Protein AF-A5UP58-F1 (afdb_monomer_lite)

Secondary structure (DSSP, 8-state):
-EE-TTT--EE-S-SB-TTT--B---------EE-TTT--EE-TT-SB-TTT-PBP----S--TTS---HHHHHHHHHHHHHHHHHHHHHHHHHHHHHHHHHHHHHHTT-TTHHHHHHHHHHHHHHHHHHHHHHHHHHHHHHS--HHHHHHHHHHTT-

Radius of gyration: 34.17 Å; chains: 1; bounding box: 67×25×96 Å

Structure (mmCIF, N/CA/C/O backbone):
data_AF-A5UP58-F1
#
_entry.id   AF-A5UP58-F1
#
loop_
_atom_site.group_PDB
_atom_site.id
_atom_site.type_symbol
_atom_site.label_atom_id
_atom_site.label_alt_id
_atom_site.label_comp_id
_atom_site.label_asym_id
_atom_site.label_entity_id
_atom_site.label_seq_id
_atom_site.pdbx_PDB_ins_code
_atom_site.Cartn_x
_atom_site.Cartn_y
_atom_site.Cartn_z
_atom_site.occupancy
_atom_site.B_iso_or_equiv
_atom_site.auth_seq_id
_atom_site.auth_comp_id
_atom_site.auth_asym_id
_atom_site.auth_atom_id
_atom_site.pdbx_PDB_model_num
ATOM 1 N N . MET A 1 1 ? -9.755 16.595 50.584 1.00 61.62 1 MET A N 1
ATOM 2 C CA . MET A 1 1 ? -9.397 16.238 51.968 1.00 61.62 1 MET A CA 1
ATOM 3 C C . MET A 1 1 ? -10.206 15.027 52.404 1.00 61.62 1 MET A C 1
ATOM 5 O O . MET A 1 1 ? -11.430 15.075 52.386 1.00 61.62 1 MET A O 1
ATOM 9 N N . VAL A 1 2 ? -9.520 13.930 52.711 1.00 75.75 2 VAL A N 1
ATOM 10 C CA . VAL A 1 2 ? -10.062 12.657 53.206 1.00 75.75 2 VAL A CA 1
ATOM 11 C C . VAL A 1 2 ? -9.349 12.355 54.522 1.00 75.75 2 VAL A C 1
ATOM 13 O O . VAL A 1 2 ? -8.130 12.489 54.599 1.00 75.75 2 VAL A O 1
ATOM 16 N N . LYS A 1 3 ? -10.084 11.968 55.569 1.00 80.81 3 LYS A N 1
ATOM 17 C CA . LYS A 1 3 ? -9.474 11.557 56.842 1.00 80.81 3 LYS A CA 1
ATOM 18 C C . LYS A 1 3 ? -9.013 10.109 56.766 1.00 80.81 3 LYS A C 1
ATOM 20 O O . LYS A 1 3 ? -9.763 9.237 56.335 1.00 80.81 3 LYS A O 1
ATOM 25 N N . CYS A 1 4 ? -7.787 9.849 57.206 1.00 82.88 4 CYS A N 1
ATOM 26 C CA . CYS A 1 4 ? -7.250 8.501 57.268 1.00 82.88 4 CYS A CA 1
ATOM 27 C C . CYS A 1 4 ? -8.015 7.674 58.320 1.00 82.88 4 CYS A C 1
ATOM 29 O O . CYS A 1 4 ? -8.044 8.072 59.486 1.00 82.88 4 CYS A O 1
ATOM 31 N N . PRO A 1 5 ? -8.568 6.496 57.975 1.00 79.56 5 PRO A N 1
ATOM 32 C CA . PRO A 1 5 ? -9.315 5.670 58.926 1.00 79.56 5 PRO A CA 1
ATOM 33 C C . PRO A 1 5 ? -8.431 5.018 60.001 1.00 79.56 5 PRO A C 1
ATOM 35 O O . PRO A 1 5 ? -8.948 4.565 61.016 1.00 79.56 5 PRO A O 1
ATOM 38 N N . LYS A 1 6 ? -7.107 4.954 59.794 1.00 81.38 6 LYS A N 1
ATOM 39 C CA . LYS A 1 6 ? -6.169 4.305 60.725 1.00 81.38 6 LYS A CA 1
ATOM 40 C C . LYS A 1 6 ? -5.572 5.266 61.752 1.00 81.38 6 LYS A C 1
ATOM 42 O O . LYS A 1 6 ? -5.429 4.884 62.906 1.00 81.38 6 LYS A O 1
ATOM 47 N N . CYS A 1 7 ? -5.200 6.481 61.347 1.00 85.62 7 CYS A N 1
ATOM 48 C CA . CYS A 1 7 ? -4.552 7.454 62.239 1.00 85.62 7 CYS A CA 1
ATOM 49 C C . CYS A 1 7 ? -5.332 8.763 62.420 1.00 85.62 7 CYS A C 1
ATOM 51 O O . CYS A 1 7 ? -4.921 9.603 63.211 1.00 85.62 7 CYS A O 1
ATOM 53 N N . GLY A 1 8 ? -6.434 8.965 61.692 1.00 82.00 8 GLY A N 1
ATOM 54 C CA . GLY A 1 8 ? -7.262 10.168 61.788 1.00 82.00 8 GLY A CA 1
ATOM 55 C C . GLY A 1 8 ? -6.704 11.409 61.084 1.00 82.00 8 GLY A C 1
ATOM 56 O O . GLY A 1 8 ? -7.396 12.425 61.058 1.00 82.00 8 GLY A O 1
ATOM 57 N N . ASN A 1 9 ? -5.504 11.340 60.492 1.00 86.00 9 ASN A N 1
ATOM 58 C CA . ASN A 1 9 ? -4.880 12.497 59.847 1.00 86.00 9 ASN A CA 1
ATOM 59 C C . ASN A 1 9 ? -5.596 12.905 58.547 1.00 86.00 9 ASN A C 1
ATOM 61 O O . ASN A 1 9 ? -6.147 12.059 57.836 1.00 86.00 9 ASN A O 1
ATOM 65 N N . GLU A 1 10 ? -5.573 14.194 58.221 1.00 84.12 10 GLU A N 1
ATOM 66 C CA . GLU A 1 10 ? -6.193 14.739 57.011 1.00 84.12 10 GLU A CA 1
ATOM 67 C C . GLU A 1 10 ? -5.244 14.616 55.814 1.00 84.12 10 GLU A C 1
ATOM 69 O O . GLU A 1 10 ? -4.121 15.107 55.844 1.00 84.12 10 GLU A O 1
ATOM 74 N N . VAL A 1 11 ? -5.698 13.952 54.747 1.00 83.12 11 VAL A N 1
ATOM 75 C CA . VAL A 1 11 ? -4.910 13.714 53.530 1.00 83.12 11 VAL A CA 1
ATOM 76 C C . VAL A 1 11 ? -5.595 14.363 52.328 1.00 83.12 11 VAL A C 1
ATOM 78 O O . VAL A 1 11 ? -6.810 14.240 52.139 1.00 83.12 11 VAL A O 1
ATOM 81 N N . SER A 1 12 ? -4.832 15.068 51.494 1.00 72.81 12 SER A N 1
ATOM 82 C CA . SER A 1 12 ? -5.343 15.752 50.301 1.00 72.81 12 SER A CA 1
ATOM 83 C C . SER A 1 12 ? -4.618 15.273 49.052 1.00 72.81 12 SER A C 1
ATOM 85 O O . SER A 1 12 ? -3.505 15.694 48.791 1.00 72.81 12 SER A O 1
ATOM 87 N N . GLY A 1 13 ? -5.287 14.435 48.257 1.00 66.25 13 GLY A N 1
ATOM 88 C CA . GLY A 1 13 ? -4.835 14.069 46.910 1.00 66.25 13 GLY A CA 1
ATOM 89 C C . GLY A 1 13 ? -3.809 12.935 46.823 1.00 66.25 13 GLY A C 1
ATOM 90 O O . GLY A 1 13 ? -3.563 12.474 45.716 1.00 66.25 13 GLY A O 1
ATOM 91 N N . ASP A 1 14 ? -3.271 12.453 47.948 1.00 70.94 14 ASP A N 1
ATOM 92 C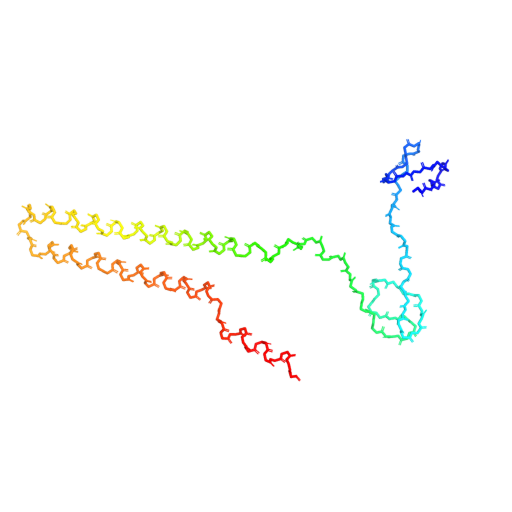 CA . ASP A 1 14 ? -2.242 11.403 47.964 1.00 70.94 14 ASP A CA 1
ATOM 93 C C . ASP A 1 14 ? -2.814 10.003 48.214 1.00 70.94 14 ASP A C 1
ATOM 95 O O . ASP A 1 14 ? -3.544 9.789 49.185 1.00 70.94 14 ASP A O 1
ATOM 99 N N . ASP A 1 15 ? -2.417 9.021 47.399 1.00 77.81 15 ASP A N 1
ATOM 100 C CA . ASP A 1 15 ? -2.824 7.605 47.501 1.00 77.81 15 ASP A CA 1
ATOM 101 C C . ASP A 1 15 ? -2.367 6.906 48.792 1.00 77.81 15 ASP A C 1
ATOM 103 O O . ASP A 1 15 ? -2.743 5.765 49.055 1.00 77.81 15 ASP A O 1
ATOM 107 N N . PHE A 1 16 ? -1.541 7.555 49.611 1.00 82.31 16 PHE A N 1
ATOM 108 C CA . PHE A 1 16 ? -1.027 7.013 50.863 1.00 82.31 16 PHE A CA 1
ATOM 109 C C . PHE A 1 16 ? -1.076 8.071 51.959 1.00 82.31 16 PHE A C 1
ATOM 111 O O . PHE A 1 16 ? -0.856 9.255 51.724 1.00 82.31 16 PHE A O 1
ATOM 118 N N . CYS A 1 17 ? -1.342 7.639 53.188 1.00 85.25 17 CYS A N 1
ATOM 119 C CA . CYS A 1 17 ? -1.255 8.514 54.345 1.00 85.25 17 CYS A CA 1
ATOM 120 C C . CYS A 1 17 ? 0.208 8.711 54.758 1.00 85.25 17 CYS A C 1
ATOM 122 O O . CYS A 1 17 ? 0.865 7.749 55.161 1.00 85.25 17 CYS A O 1
ATOM 124 N N . SER A 1 18 ? 0.673 9.960 54.744 1.00 83.94 18 SER A N 1
ATOM 125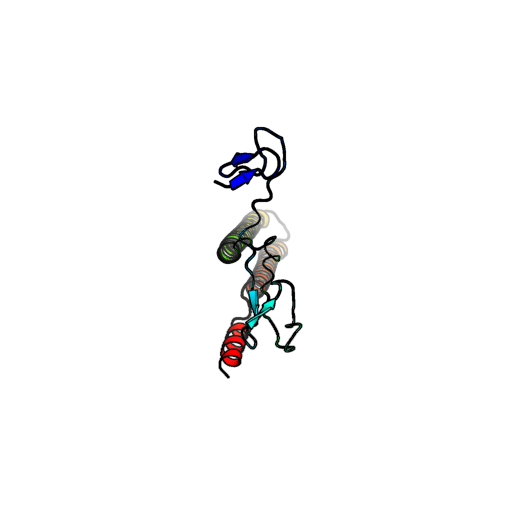 C CA . SER A 1 18 ? 2.047 10.353 55.089 1.00 83.94 18 SER A CA 1
ATOM 126 C C . SER A 1 18 ? 2.467 9.983 56.516 1.00 83.94 18 SER A C 1
ATOM 128 O O . SER A 1 18 ? 3.649 9.804 56.774 1.00 83.94 18 SER A O 1
ATOM 130 N N . GLU A 1 19 ? 1.506 9.817 57.430 1.00 85.69 19 GLU A N 1
ATOM 131 C CA . GLU A 1 19 ? 1.777 9.528 58.847 1.00 85.69 19 GLU A CA 1
ATOM 132 C C . GLU A 1 19 ? 1.831 8.032 59.174 1.00 85.69 19 GLU A C 1
ATOM 134 O O . GLU A 1 19 ? 2.619 7.595 60.004 1.00 85.69 19 GLU A O 1
ATOM 139 N N . CYS A 1 20 ? 0.969 7.215 58.559 1.00 85.25 20 CYS A N 1
ATOM 140 C CA . CYS A 1 20 ? 0.830 5.801 58.935 1.00 85.25 20 CYS A CA 1
ATOM 141 C C . CYS A 1 20 ? 1.135 4.810 57.806 1.00 85.25 20 CYS A C 1
ATOM 143 O O . CYS A 1 20 ? 1.021 3.597 58.017 1.00 85.25 20 CYS A O 1
ATOM 145 N N . GLY A 1 21 ? 1.460 5.312 56.609 1.00 79.38 21 GLY A N 1
ATOM 146 C CA . GLY A 1 21 ? 1.779 4.522 55.418 1.00 79.38 21 GLY A CA 1
ATOM 147 C C . GLY A 1 21 ? 0.600 3.736 54.838 1.00 79.38 21 GLY A C 1
ATOM 148 O O . GLY A 1 21 ? 0.788 2.926 53.933 1.00 79.38 21 GLY A O 1
ATOM 149 N N . LEU A 1 22 ? -0.621 3.932 55.355 1.00 81.25 22 LEU A N 1
ATOM 150 C CA . LEU A 1 22 ? -1.809 3.253 54.843 1.00 81.25 22 LEU A CA 1
ATOM 151 C C . LEU A 1 22 ? -2.112 3.752 53.429 1.00 81.25 22 LEU A C 1
ATOM 153 O O . LEU A 1 22 ? -2.312 4.951 53.235 1.00 81.25 22 LEU A O 1
ATOM 157 N N . LYS A 1 23 ? -2.220 2.828 52.472 1.00 81.94 23 LYS A N 1
ATOM 158 C CA . LYS A 1 23 ? -2.737 3.129 51.137 1.00 81.94 23 LYS A CA 1
ATOM 159 C C . LYS A 1 23 ? -4.206 3.544 51.236 1.00 81.94 23 LYS A C 1
ATOM 161 O O . LYS A 1 23 ? -5.057 2.747 51.630 1.00 81.94 23 LYS A O 1
ATOM 166 N N . LEU A 1 24 ? -4.487 4.796 50.909 1.00 75.81 24 LEU A N 1
ATOM 167 C CA . LEU A 1 24 ? -5.823 5.343 50.782 1.00 75.81 24 LEU A CA 1
ATOM 168 C C . LEU A 1 24 ? -6.290 5.076 49.356 1.00 75.81 24 LEU A C 1
ATOM 170 O O . LEU A 1 24 ? -5.832 5.700 48.406 1.00 75.81 24 LEU A O 1
ATOM 174 N N . ASN A 1 25 ? -7.216 4.134 49.200 1.00 63.75 25 ASN A N 1
ATOM 175 C CA . ASN A 1 25 ? -7.909 3.998 47.931 1.00 63.75 25 ASN A CA 1
ATOM 176 C C . ASN A 1 25 ? -8.839 5.209 47.793 1.00 63.75 25 ASN A C 1
ATOM 178 O O . ASN A 1 25 ? -9.951 5.198 48.321 1.00 63.75 25 ASN A O 1
ATOM 182 N N . HIS A 1 26 ? -8.409 6.240 47.059 1.00 55.91 26 HIS A N 1
ATOM 183 C CA . HIS A 1 26 ? -9.298 7.273 46.509 1.00 55.91 26 HIS A CA 1
ATOM 184 C C . HIS A 1 26 ? -10.165 6.681 45.394 1.00 55.91 26 HIS A C 1
ATOM 186 O O . HIS A 1 26 ? -10.320 7.245 44.315 1.00 55.91 26 HIS A O 1
ATOM 192 N N . THR A 1 27 ? -10.750 5.511 45.632 1.00 48.06 27 THR A N 1
ATOM 193 C CA . THR A 1 27 ? -11.912 5.063 44.887 1.00 48.06 27 THR A CA 1
ATOM 194 C C . THR A 1 27 ? -13.026 6.017 45.265 1.00 48.06 27 THR A C 1
ATOM 196 O O . THR A 1 27 ? -13.618 5.911 46.337 1.00 48.06 27 THR A O 1
ATOM 199 N N . SER A 1 28 ? -13.182 7.032 44.412 1.00 46.22 28 SER A N 1
ATOM 200 C CA . SER A 1 28 ? -14.452 7.481 43.853 1.00 46.22 28 SER A CA 1
ATOM 201 C C . SER A 1 28 ? -15.650 7.103 44.711 1.00 46.22 28 SER A C 1
ATOM 203 O O . SER A 1 28 ? -15.894 5.908 44.882 1.00 46.22 28 SER A O 1
ATOM 205 N N . LYS A 1 29 ? -16.416 8.114 45.159 1.00 42.78 29 LYS A N 1
ATOM 206 C CA . LYS A 1 29 ? -17.847 7.999 45.493 1.00 42.78 29 LYS A CA 1
ATOM 207 C C . LYS A 1 29 ? -18.378 6.667 44.984 1.00 42.78 29 LYS A C 1
ATOM 209 O O . LYS A 1 29 ? -18.390 6.481 43.766 1.00 42.78 29 LYS A O 1
ATOM 214 N N . GLU A 1 30 ? -18.749 5.757 45.882 1.00 47.06 30 GLU A N 1
ATOM 215 C CA . GLU A 1 30 ? -19.576 4.624 45.494 1.00 47.06 30 GLU A CA 1
ATOM 216 C C . GLU A 1 30 ? -20.756 5.225 44.732 1.00 47.06 30 GLU A C 1
ATOM 218 O O . GLU A 1 30 ? -21.661 5.820 45.320 1.00 47.06 30 GLU A O 1
ATOM 223 N N . ASN A 1 31 ? -20.687 5.184 43.402 1.00 50.91 31 ASN A N 1
ATOM 224 C CA . ASN A 1 31 ? -21.802 5.525 42.553 1.00 50.91 31 ASN A CA 1
ATOM 225 C C . ASN A 1 31 ? -22.750 4.360 42.778 1.00 50.91 31 ASN A C 1
ATOM 227 O O . ASN A 1 31 ? -22.669 3.328 42.119 1.00 50.91 31 ASN A O 1
ATOM 231 N N . LYS A 1 32 ? -23.567 4.479 43.820 1.00 60.59 32 LYS A N 1
ATOM 232 C CA . LYS A 1 32 ? -24.702 3.605 44.052 1.00 60.59 32 LYS A CA 1
ATOM 233 C C . LYS A 1 32 ? -25.587 3.792 42.832 1.00 60.59 32 LYS A C 1
ATOM 235 O O . LYS A 1 32 ? -26.194 4.848 42.659 1.00 60.59 32 LYS A O 1
ATOM 240 N N . HIS A 1 33 ? -25.546 2.829 41.919 1.00 70.38 33 HIS A N 1
ATOM 241 C CA . HIS A 1 33 ? -26.375 2.863 40.729 1.00 70.38 33 HIS A CA 1
ATOM 242 C C . HIS A 1 33 ? -27.736 2.310 41.097 1.00 70.38 33 HIS A C 1
ATOM 244 O O . HIS A 1 33 ? -27.844 1.268 41.731 1.00 70.38 33 HIS A O 1
ATOM 250 N N . TYR A 1 34 ? -28.788 2.998 40.690 1.00 81.12 34 TYR A N 1
ATOM 251 C CA . TYR A 1 34 ? -30.144 2.527 40.909 1.00 81.12 34 TYR A CA 1
ATOM 252 C C . TYR A 1 34 ? -30.708 2.026 39.589 1.00 81.12 34 TYR A C 1
ATOM 254 O O . TYR A 1 34 ? -30.480 2.619 38.533 1.00 81.12 34 TYR A O 1
ATOM 262 N N . CYS A 1 35 ? -31.444 0.922 39.645 1.00 83.06 35 CYS A N 1
ATOM 263 C CA . CYS A 1 35 ? -32.161 0.418 38.489 1.00 83.06 35 CYS A CA 1
ATOM 264 C C . CYS A 1 35 ? -33.173 1.480 38.016 1.00 83.06 35 CYS A C 1
ATOM 266 O O . CYS A 1 35 ? -34.000 1.902 38.826 1.00 83.06 35 CYS A O 1
ATOM 268 N N . PRO A 1 36 ? -33.170 1.883 36.731 1.00 78.12 36 PRO A N 1
ATOM 269 C CA . PRO A 1 36 ? -34.098 2.900 36.229 1.00 78.12 36 PRO A CA 1
ATOM 270 C C . PRO A 1 36 ? -35.563 2.440 36.259 1.00 78.12 36 PRO A C 1
ATOM 272 O O . PRO A 1 36 ? -36.457 3.273 36.329 1.00 78.12 36 PRO A O 1
ATOM 275 N N . GLU A 1 37 ? -35.804 1.126 36.249 1.00 81.50 37 GLU A N 1
ATOM 276 C CA . GLU A 1 37 ? -37.153 0.545 36.230 1.00 81.50 37 GLU A CA 1
ATOM 277 C C . GLU A 1 37 ? -37.753 0.363 37.630 1.00 81.50 37 GLU A C 1
ATOM 279 O O . GLU A 1 37 ? -38.957 0.503 37.814 1.00 81.50 37 GLU A O 1
ATOM 284 N N . CYS A 1 38 ? -36.939 0.018 38.635 1.00 85.31 38 CYS A N 1
ATOM 285 C CA . CYS A 1 38 ? -37.457 -0.339 39.965 1.00 85.31 38 CYS A CA 1
ATOM 286 C C . CYS A 1 38 ? -36.795 0.385 41.144 1.00 85.31 38 CYS A C 1
ATOM 288 O O . CYS A 1 38 ? -37.166 0.135 42.292 1.00 85.31 38 CYS A O 1
ATOM 290 N N . GLY A 1 39 ? -35.797 1.236 40.892 1.00 79.19 39 GLY A N 1
ATOM 291 C CA . GLY A 1 39 ? -35.090 2.003 41.920 1.00 79.19 39 GLY A CA 1
ATOM 292 C C . GLY A 1 39 ? -34.230 1.170 42.874 1.00 79.19 39 GLY A C 1
ATOM 293 O O . GLY A 1 39 ? -33.767 1.693 43.881 1.00 79.19 39 GLY A O 1
ATOM 294 N N . PHE A 1 40 ? -34.022 -0.123 42.602 1.00 83.94 40 PHE A N 1
ATOM 295 C CA . PHE A 1 40 ? -33.188 -0.986 43.441 1.00 83.94 40 PHE A CA 1
ATOM 296 C C . PHE A 1 40 ? -31.702 -0.652 43.276 1.00 83.94 40 PHE A C 1
ATOM 298 O O . PHE A 1 40 ? -31.261 -0.386 42.159 1.00 83.94 40 PHE A O 1
ATOM 305 N N . GLU A 1 41 ? -30.941 -0.683 44.370 1.00 82.62 41 GLU A N 1
ATOM 306 C CA . GLU A 1 41 ? -29.489 -0.483 44.356 1.00 82.62 41 GLU A CA 1
ATOM 307 C C . GLU A 1 41 ? -28.816 -1.639 43.594 1.00 82.62 41 GLU A C 1
ATOM 309 O O . GLU A 1 41 ? -29.030 -2.815 43.878 1.00 82.62 41 GLU A O 1
ATOM 314 N N . THR A 1 42 ? -28.047 -1.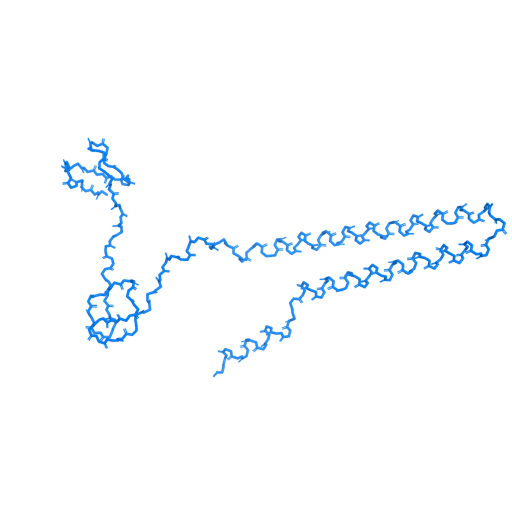301 42.568 1.00 73.88 42 THR A N 1
ATOM 315 C CA . THR A 1 42 ? -27.416 -2.2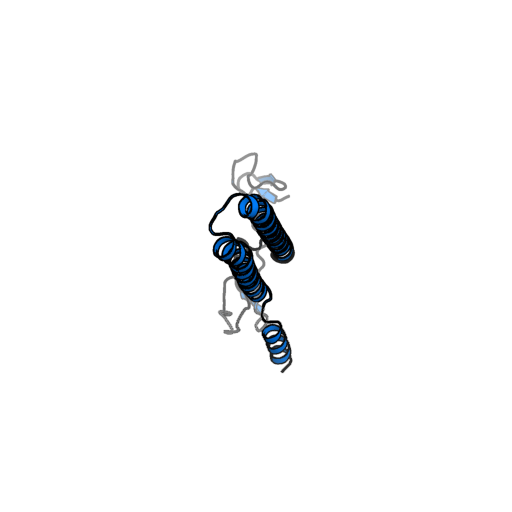14 41.608 1.00 73.88 42 THR A CA 1
ATOM 316 C C . THR A 1 42 ? -25.963 -1.810 41.397 1.00 73.88 42 THR A C 1
ATOM 318 O O . THR A 1 42 ? -25.619 -0.629 41.467 1.00 73.88 42 THR A O 1
ATOM 321 N N . SER A 1 43 ? -25.090 -2.779 41.127 1.00 73.31 43 SER A N 1
ATOM 322 C CA .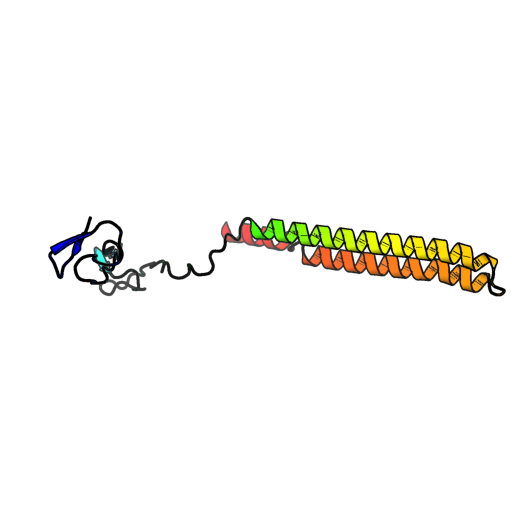 SER A 1 43 ? -23.701 -2.483 40.784 1.00 73.31 43 SER A CA 1
ATOM 323 C C . SER A 1 43 ? -23.572 -2.131 39.300 1.00 73.31 43 SER A C 1
ATOM 325 O O . SER A 1 43 ? -24.259 -2.704 38.459 1.00 73.31 43 SER A O 1
ATOM 327 N N . ILE A 1 44 ? -22.616 -1.266 38.946 1.00 66.12 44 ILE A N 1
ATOM 328 C CA . ILE A 1 44 ? -22.245 -0.958 37.544 1.00 66.12 44 ILE A CA 1
ATOM 329 C C . ILE A 1 44 ? -21.832 -2.224 36.774 1.00 66.12 44 ILE A C 1
ATOM 331 O O . ILE A 1 44 ? -21.914 -2.273 35.549 1.00 66.12 44 ILE A O 1
ATOM 335 N N . LYS A 1 45 ? -21.377 -3.254 37.498 1.00 66.81 45 LYS A N 1
ATOM 336 C CA . LYS A 1 45 ? -20.933 -4.533 36.933 1.00 66.81 45 LYS A CA 1
ATOM 337 C C . LYS A 1 45 ? -22.075 -5.500 36.629 1.00 66.81 45 LYS A C 1
ATOM 339 O O . LYS A 1 45 ? -21.864 -6.463 35.890 1.00 66.81 45 LYS A O 1
ATOM 344 N N . ASP A 1 46 ? -23.255 -5.279 37.198 1.00 69.88 46 ASP A N 1
ATOM 345 C CA . ASP A 1 46 ? -24.385 -6.168 36.979 1.00 69.88 46 ASP A CA 1
ATOM 346 C C . ASP A 1 46 ? -24.947 -5.927 35.566 1.00 69.88 46 ASP A C 1
ATOM 348 O O . ASP A 1 46 ? -25.054 -4.793 35.106 1.00 69.88 46 ASP A O 1
ATOM 352 N N . LYS A 1 47 ? -25.284 -7.001 34.840 1.00 78.06 47 LYS A N 1
ATOM 353 C CA . LYS A 1 47 ? -25.900 -6.920 33.493 1.00 78.06 47 LYS A CA 1
ATOM 354 C C . LYS A 1 47 ? -27.425 -6.824 33.552 1.00 78.06 47 LYS A C 1
ATOM 356 O O . LYS A 1 47 ? -28.065 -6.324 32.626 1.00 78.06 47 LYS A O 1
ATOM 361 N N . PHE A 1 48 ? -28.002 -7.312 34.646 1.00 83.81 48 PHE A N 1
ATOM 362 C CA . PHE A 1 48 ? -29.437 -7.355 34.893 1.00 83.81 48 PHE A CA 1
ATOM 363 C C . PHE A 1 48 ? -29.711 -6.999 36.351 1.00 83.81 48 PHE A C 1
ATOM 365 O O . PHE A 1 48 ? -28.947 -7.369 37.241 1.00 83.81 48 PHE A O 1
ATOM 372 N N . CYS A 1 49 ? -30.806 -6.288 36.601 1.00 85.62 49 CYS A N 1
ATOM 373 C CA . CYS A 1 49 ? -31.242 -5.979 37.952 1.00 85.62 49 CYS A CA 1
ATOM 374 C C . CYS A 1 49 ? -31.685 -7.261 38.668 1.00 85.62 49 CYS A C 1
ATOM 376 O O . CYS A 1 49 ? -32.571 -7.967 38.188 1.00 85.62 49 CYS A O 1
ATOM 378 N N . GLN A 1 50 ? -31.131 -7.520 39.852 1.00 84.12 50 GLN A N 1
ATOM 379 C CA . GLN A 1 50 ? -31.440 -8.714 40.650 1.00 84.12 50 GLN A CA 1
ATOM 380 C C . GLN A 1 50 ? -32.883 -8.746 41.180 1.00 84.12 50 GLN A C 1
ATOM 382 O O . GLN A 1 50 ? -33.376 -9.806 41.549 1.00 84.12 50 GLN A O 1
ATOM 387 N N . LYS A 1 51 ? -33.566 -7.593 41.215 1.00 86.62 51 LYS A N 1
ATOM 388 C CA . LYS A 1 51 ? -34.930 -7.477 41.742 1.00 86.62 51 LYS A CA 1
ATOM 389 C C . LYS A 1 51 ? -36.010 -7.560 40.663 1.00 86.62 51 LYS A C 1
ATOM 391 O O . LYS A 1 51 ? -37.013 -8.230 40.873 1.00 86.62 51 LYS A O 1
ATOM 396 N N . CYS A 1 52 ? -35.836 -6.866 39.536 1.00 86.12 52 CYS A N 1
ATOM 397 C CA . CYS A 1 52 ? -36.858 -6.797 38.481 1.00 86.12 52 CYS A CA 1
ATOM 398 C C . CYS A 1 52 ? -36.457 -7.475 37.162 1.00 86.12 52 CYS A C 1
ATOM 400 O O . CYS A 1 52 ? -37.272 -7.540 36.249 1.00 86.12 52 CYS A O 1
ATOM 402 N N . GLY A 1 53 ? -35.213 -7.943 37.024 1.00 81.38 53 GLY A N 1
ATOM 403 C CA . GLY A 1 53 ? -34.713 -8.575 35.797 1.00 81.38 53 GLY A CA 1
ATOM 404 C C . GLY A 1 53 ? -34.447 -7.612 34.633 1.00 81.38 53 GLY A C 1
ATOM 405 O O . GLY A 1 53 ? -33.984 -8.048 33.580 1.00 81.38 53 GLY A O 1
ATOM 406 N N . ALA A 1 54 ? -34.693 -6.308 34.802 1.00 82.38 54 ALA A N 1
ATOM 407 C CA . ALA A 1 54 ? -34.431 -5.314 33.765 1.00 82.38 54 ALA A CA 1
ATOM 408 C C . ALA A 1 54 ? -32.939 -5.248 33.410 1.00 82.38 54 ALA A C 1
ATOM 410 O O . ALA A 1 54 ? -32.070 -5.298 34.285 1.00 82.38 54 ALA A O 1
ATOM 411 N N . LYS A 1 55 ? -32.640 -5.110 32.115 1.00 81.75 55 LYS A N 1
ATOM 412 C CA . LYS A 1 55 ? -31.269 -4.986 31.615 1.00 81.75 55 LYS A CA 1
ATOM 413 C C . LYS A 1 55 ? -30.694 -3.632 32.022 1.00 81.75 55 LYS A C 1
ATOM 415 O O . LYS A 1 55 ? -31.238 -2.587 31.676 1.00 81.75 55 LYS A O 1
ATOM 420 N N . ILE A 1 56 ? -29.577 -3.663 32.731 1.00 80.31 56 ILE A N 1
ATOM 421 C CA . ILE A 1 56 ? -28.841 -2.473 33.146 1.00 80.31 56 ILE A CA 1
ATOM 422 C C . ILE A 1 56 ? -27.651 -2.328 32.207 1.00 80.31 56 ILE A C 1
ATOM 424 O O . ILE A 1 56 ? -26.809 -3.214 32.078 1.00 80.31 56 ILE A O 1
ATOM 428 N N . ASN A 1 57 ? -27.627 -1.218 31.474 1.00 65.25 57 ASN A N 1
ATOM 429 C CA . ASN A 1 57 ? -26.556 -0.914 30.536 1.00 65.25 57 ASN A CA 1
ATOM 430 C C . ASN A 1 57 ? -25.350 -0.394 31.326 1.00 65.25 57 ASN A C 1
ATOM 432 O O . ASN A 1 57 ? -25.055 0.800 31.313 1.00 65.25 57 ASN A O 1
ATOM 436 N N . GLY A 1 58 ? -24.682 -1.294 32.049 1.00 58.97 58 GLY A N 1
ATOM 437 C CA . GLY A 1 58 ? -23.375 -1.040 32.630 1.00 58.97 58 GLY A CA 1
ATOM 438 C C . GLY A 1 58 ? -22.386 -0.817 31.496 1.00 58.97 58 GLY A C 1
ATOM 439 O O . GLY A 1 58 ? -21.910 -1.770 30.881 1.00 58.97 58 GLY A O 1
ATOM 440 N N . LYS A 1 59 ? -22.107 0.446 31.173 1.00 51.00 59 LYS A N 1
ATOM 441 C CA . LYS A 1 59 ? -20.898 0.792 30.432 1.00 51.00 59 LYS A CA 1
ATOM 442 C C . LYS A 1 59 ? -19.759 0.507 31.404 1.00 51.00 59 LYS A C 1
ATOM 444 O O . LYS A 1 59 ? -19.517 1.270 32.329 1.00 51.00 59 LYS A O 1
ATOM 449 N N . SER A 1 60 ? -19.171 -0.680 31.303 1.00 47.84 60 SER A N 1
ATOM 450 C CA . SER A 1 60 ? -17.937 -0.967 32.011 1.00 47.84 60 SER A CA 1
ATOM 451 C C . SER A 1 60 ? -16.865 -0.107 31.365 1.00 47.84 60 SER A C 1
ATOM 453 O O . SER A 1 60 ? -16.399 -0.429 30.275 1.00 47.84 60 SER A O 1
ATOM 455 N N . ASP A 1 61 ? -16.493 0.976 32.034 1.00 54.62 61 ASP A N 1
ATOM 456 C CA . ASP A 1 61 ? -15.354 1.831 31.695 1.00 54.62 61 ASP A CA 1
ATOM 457 C C . ASP A 1 61 ? -14.030 1.078 31.965 1.00 54.62 61 ASP A C 1
ATOM 459 O O . ASP A 1 61 ? -13.186 1.501 32.743 1.00 54.62 61 ASP A O 1
ATOM 463 N N . ASN A 1 62 ? -13.886 -0.119 31.386 1.00 53.78 62 ASN A N 1
ATOM 464 C CA . ASN A 1 62 ? -12.691 -0.962 31.439 1.00 53.78 62 ASN A CA 1
ATOM 465 C C . ASN A 1 62 ? -12.276 -1.432 30.035 1.00 53.78 62 ASN A C 1
ATOM 467 O O . ASN A 1 62 ? -11.636 -2.470 29.898 1.00 53.78 62 ASN A O 1
ATOM 471 N N . ASP A 1 63 ? -12.603 -0.640 29.012 1.00 53.09 63 ASP A N 1
ATOM 472 C CA . ASP A 1 63 ? -11.991 -0.736 27.681 1.00 53.09 63 ASP A CA 1
ATOM 473 C C . ASP A 1 63 ? -10.979 0.415 27.451 1.00 53.09 63 ASP A C 1
ATOM 475 O O . ASP A 1 63 ? -10.501 0.633 26.337 1.00 53.09 63 ASP A O 1
ATOM 479 N N . ASP A 1 64 ? -10.601 1.146 28.509 1.00 54.78 64 ASP A N 1
ATOM 480 C CA . ASP A 1 64 ? -9.591 2.216 28.485 1.00 54.78 64 ASP A CA 1
ATOM 481 C C . ASP A 1 64 ? -8.158 1.682 28.639 1.00 54.78 64 ASP A C 1
ATOM 483 O O . ASP A 1 64 ? -7.345 2.176 29.418 1.00 54.78 64 ASP A O 1
ATOM 487 N N . LEU A 1 65 ? -7.813 0.675 27.837 1.00 53.88 65 LEU A N 1
ATOM 488 C CA . LEU A 1 65 ? -6.411 0.418 27.503 1.00 53.88 65 LEU A CA 1
ATOM 489 C C . LEU A 1 65 ? -6.184 0.215 26.002 1.00 53.88 65 LEU A C 1
ATOM 491 O O . LEU A 1 65 ? -5.267 -0.499 25.612 1.00 53.88 65 LEU A O 1
ATOM 495 N N . LEU A 1 66 ? -6.994 0.852 25.146 1.00 55.38 66 LEU A N 1
ATOM 496 C CA . LEU A 1 66 ? -6.566 1.188 23.781 1.00 55.38 66 LEU A CA 1
ATOM 497 C C . LEU A 1 66 ? -7.404 2.294 23.110 1.00 55.38 66 LEU A C 1
ATOM 499 O O . LEU A 1 66 ? -7.584 2.290 21.892 1.00 55.38 66 LEU A O 1
ATOM 503 N N . SER A 1 67 ? -7.896 3.284 23.855 1.00 45.81 67 SER A N 1
ATOM 504 C CA . SER A 1 67 ? -8.474 4.505 23.274 1.00 45.81 67 SER A CA 1
ATOM 505 C C . SER A 1 67 ? -7.370 5.498 22.867 1.00 45.81 67 SER A C 1
ATOM 507 O O . SER A 1 67 ? -7.411 6.688 23.167 1.00 45.81 67 SER A O 1
ATOM 509 N N . PHE A 1 68 ? -6.362 5.024 22.122 1.00 51.09 68 PHE A N 1
ATOM 510 C CA . PHE A 1 68 ? -5.472 5.924 21.389 1.00 51.09 68 PHE A CA 1
ATOM 511 C C . PHE A 1 68 ? -6.310 6.610 20.313 1.00 51.09 68 PHE A C 1
ATOM 513 O O . PHE A 1 68 ? -6.710 5.975 19.341 1.00 51.09 68 PHE A O 1
ATOM 520 N N . ASN A 1 69 ? -6.606 7.888 20.546 1.00 55.53 69 ASN A N 1
ATOM 521 C CA . ASN A 1 69 ? -7.091 8.919 19.630 1.00 55.53 69 ASN A CA 1
ATOM 522 C C . ASN A 1 69 ? -7.020 8.542 18.126 1.00 55.53 69 ASN A C 1
ATOM 524 O O . ASN A 1 69 ? -6.134 8.971 17.384 1.00 55.53 69 ASN A O 1
ATOM 528 N N . LYS A 1 70 ? -7.952 7.697 17.668 1.00 52.81 70 LYS A N 1
ATOM 529 C CA . LYS A 1 70 ? -7.920 7.070 16.334 1.00 52.81 70 LYS A CA 1
ATOM 530 C C . LYS A 1 70 ? -8.381 8.030 15.233 1.00 52.81 70 LYS A C 1
ATOM 532 O O . LYS A 1 70 ? -8.213 7.732 14.054 1.00 52.81 70 LYS A O 1
ATOM 537 N N . THR A 1 71 ? -8.938 9.185 15.604 1.00 57.91 71 THR A N 1
ATOM 538 C CA . THR A 1 71 ? -9.502 10.173 14.674 1.00 57.91 71 THR A CA 1
ATOM 539 C C . THR A 1 71 ? -8.431 10.985 13.942 1.00 57.91 71 THR A C 1
ATOM 541 O O . THR A 1 71 ? -8.649 11.333 12.787 1.00 57.91 71 THR A O 1
ATOM 544 N N . ASN A 1 72 ? -7.252 11.199 14.541 1.00 60.62 72 ASN A N 1
ATOM 545 C CA . ASN A 1 72 ? -6.178 11.998 13.928 1.00 60.62 72 ASN A CA 1
ATOM 546 C C . ASN A 1 72 ? -4.963 11.180 13.465 1.00 60.62 72 ASN A C 1
ATOM 548 O O . ASN A 1 72 ? -4.144 11.685 12.704 1.00 60.62 72 ASN A O 1
ATOM 552 N N . LEU A 1 73 ? -4.842 9.914 13.874 1.00 78.00 73 LEU A N 1
ATOM 553 C CA . LEU A 1 73 ? -3.685 9.089 13.518 1.00 78.00 73 LEU A CA 1
ATOM 554 C C . LEU A 1 73 ? -3.788 8.498 12.101 1.00 78.00 73 LEU A C 1
ATOM 556 O O . LEU A 1 73 ? -2.798 8.451 11.374 1.00 78.00 73 LEU A O 1
ATOM 560 N N . TYR A 1 74 ? -4.992 8.101 11.680 1.00 77.69 74 TYR A N 1
ATOM 561 C CA . TYR A 1 74 ? -5.239 7.566 10.338 1.00 77.69 74 TYR A CA 1
ATOM 562 C C . TYR A 1 74 ? -4.856 8.530 9.195 1.00 77.69 74 TYR A C 1
ATOM 564 O O . TYR A 1 74 ? -4.132 8.094 8.300 1.00 77.69 74 TYR A O 1
ATOM 572 N N . PRO A 1 75 ? -5.251 9.824 9.198 1.00 79.69 75 PRO A N 1
ATOM 573 C CA . PRO A 1 75 ? -4.873 10.739 8.118 1.00 79.69 75 PRO A CA 1
ATOM 574 C C . PRO A 1 75 ? -3.365 11.020 8.071 1.00 79.69 75 PRO A C 1
ATOM 576 O O . PRO A 1 75 ? -2.814 11.178 6.985 1.00 79.69 75 PRO A O 1
ATOM 579 N N . ILE A 1 76 ? -2.680 11.026 9.221 1.00 82.31 76 ILE A N 1
ATOM 580 C CA . ILE A 1 76 ? -1.221 11.196 9.287 1.00 82.31 76 ILE A CA 1
ATOM 581 C C . ILE A 1 76 ? -0.524 9.990 8.647 1.00 82.31 76 ILE A C 1
ATOM 583 O O . ILE A 1 76 ? 0.325 10.160 7.773 1.00 82.31 76 ILE A O 1
ATOM 587 N N . ILE A 1 77 ? -0.918 8.770 9.028 1.00 83.38 77 ILE A N 1
ATOM 588 C CA . ILE A 1 77 ? -0.375 7.530 8.453 1.00 83.38 77 ILE A CA 1
ATOM 589 C C . ILE A 1 77 ? -0.645 7.474 6.944 1.00 83.38 77 ILE A C 1
ATOM 591 O O . ILE A 1 77 ? 0.257 7.164 6.170 1.00 83.38 77 ILE A O 1
ATOM 595 N N . LEU A 1 78 ? -1.859 7.825 6.514 1.00 83.19 78 LEU A N 1
ATOM 596 C CA . LEU A 1 78 ? -2.228 7.854 5.100 1.00 83.19 78 LEU A CA 1
ATOM 597 C C . LEU A 1 78 ? -1.387 8.869 4.308 1.00 83.19 78 LEU A C 1
ATOM 599 O O . LEU A 1 78 ? -0.955 8.570 3.196 1.00 83.19 78 LEU A O 1
ATOM 603 N N . GLY A 1 79 ? -1.096 10.033 4.898 1.00 86.62 79 GLY A N 1
ATOM 604 C CA . GLY A 1 79 ? -0.213 11.041 4.313 1.00 86.62 79 GLY A CA 1
ATOM 605 C C . GLY A 1 79 ? 1.219 10.538 4.122 1.00 86.62 79 GLY A C 1
ATOM 606 O O . GLY A 1 79 ? 1.776 10.680 3.034 1.00 86.62 79 GLY A O 1
ATOM 607 N N . PHE A 1 80 ? 1.798 9.886 5.134 1.00 88.44 80 PHE A N 1
ATOM 608 C CA . PHE A 1 80 ? 3.126 9.272 5.013 1.00 88.44 80 PHE A CA 1
ATOM 609 C C . PHE A 1 80 ? 3.163 8.168 3.954 1.00 88.44 80 PHE A C 1
ATOM 611 O O . PHE A 1 80 ? 4.109 8.103 3.171 1.00 88.44 80 PHE A O 1
ATOM 618 N N . ILE A 1 81 ? 2.127 7.331 3.887 1.00 86.81 81 ILE A N 1
ATOM 619 C CA . ILE A 1 81 ? 2.011 6.283 2.869 1.00 86.81 81 ILE A CA 1
ATOM 620 C C . ILE A 1 81 ? 1.963 6.902 1.467 1.00 86.81 81 ILE A C 1
ATOM 622 O O . ILE A 1 81 ? 2.721 6.484 0.594 1.00 86.81 81 ILE A O 1
ATOM 626 N N . PHE A 1 82 ? 1.143 7.933 1.254 1.00 86.31 82 PHE A N 1
ATOM 627 C CA . PHE A 1 82 ? 1.060 8.632 -0.030 1.00 86.31 82 PHE A CA 1
ATOM 628 C C . PHE A 1 82 ? 2.395 9.272 -0.433 1.00 86.31 82 PHE A C 1
ATOM 630 O O . PHE A 1 82 ? 2.827 9.145 -1.580 1.00 86.31 82 PHE A O 1
ATOM 637 N N . LEU A 1 83 ? 3.087 9.895 0.523 1.00 90.75 83 LEU A N 1
ATOM 638 C CA . LEU A 1 83 ? 4.408 10.482 0.312 1.00 90.75 83 LEU A CA 1
ATOM 639 C C . LEU A 1 83 ? 5.446 9.423 -0.095 1.00 90.75 83 LEU A C 1
ATOM 641 O O . LEU A 1 83 ? 6.192 9.637 -1.049 1.00 90.75 83 LEU A O 1
ATOM 645 N N . LEU A 1 84 ? 5.466 8.259 0.563 1.00 89.19 84 LEU A N 1
ATOM 646 C CA . LEU A 1 84 ? 6.362 7.160 0.186 1.00 89.19 84 LEU A CA 1
ATOM 647 C C . LEU A 1 84 ? 6.056 6.614 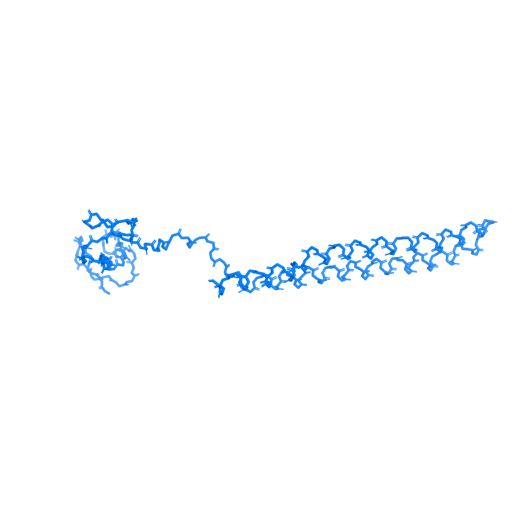-1.213 1.00 89.19 84 LEU A C 1
ATOM 649 O O . LEU A 1 84 ? 6.984 6.369 -1.983 1.00 89.19 84 LEU A O 1
ATOM 653 N N . ILE A 1 85 ? 4.779 6.467 -1.577 1.00 87.38 85 ILE A N 1
ATOM 654 C CA . ILE A 1 85 ? 4.373 6.027 -2.923 1.00 87.38 85 ILE A CA 1
ATOM 655 C C . ILE A 1 85 ? 4.858 7.022 -3.982 1.00 87.38 85 ILE A C 1
ATOM 657 O O . ILE A 1 85 ? 5.420 6.609 -4.997 1.00 87.38 85 ILE A O 1
ATOM 661 N N . ALA A 1 86 ? 4.695 8.324 -3.735 1.00 87.56 86 ALA A N 1
ATOM 662 C CA . ALA A 1 86 ? 5.151 9.372 -4.643 1.00 87.56 86 ALA A CA 1
ATOM 663 C C . ALA A 1 86 ? 6.677 9.342 -4.839 1.00 87.56 86 ALA A C 1
ATOM 665 O O . ALA A 1 86 ? 7.154 9.442 -5.970 1.00 87.56 86 ALA A O 1
ATOM 666 N N . ILE A 1 87 ? 7.445 9.135 -3.763 1.00 92.50 87 ILE A N 1
ATOM 667 C CA . ILE A 1 87 ? 8.910 9.006 -3.826 1.00 92.50 87 ILE A CA 1
ATOM 668 C C . ILE A 1 87 ? 9.319 7.768 -4.633 1.00 92.50 87 ILE A C 1
ATOM 670 O O . ILE A 1 87 ? 10.191 7.859 -5.498 1.00 92.50 87 ILE A O 1
ATOM 674 N N . LEU A 1 88 ? 8.687 6.616 -4.389 1.00 88.00 88 LEU A N 1
ATOM 675 C CA . LEU A 1 88 ? 8.971 5.385 -5.131 1.00 88.00 88 LEU A CA 1
ATOM 676 C C . LEU A 1 88 ? 8.656 5.542 -6.621 1.00 88.00 88 LEU A C 1
ATOM 678 O O . LEU A 1 88 ? 9.431 5.089 -7.464 1.00 88.00 88 LEU A O 1
ATOM 682 N N . PHE A 1 89 ? 7.556 6.217 -6.951 1.00 88.00 89 PHE A N 1
ATOM 683 C CA . PHE A 1 89 ? 7.191 6.510 -8.330 1.00 88.00 89 PHE A CA 1
ATOM 684 C C . PHE A 1 89 ? 8.209 7.432 -9.008 1.00 88.00 89 PHE A C 1
ATOM 686 O O . PHE A 1 89 ? 8.706 7.111 -10.088 1.00 88.00 89 PHE A O 1
ATOM 693 N N . ALA A 1 90 ? 8.586 8.531 -8.350 1.00 89.25 90 ALA A N 1
ATOM 694 C CA . ALA A 1 90 ? 9.587 9.459 -8.863 1.00 89.25 90 ALA A CA 1
ATOM 695 C C . ALA A 1 90 ? 10.947 8.771 -9.067 1.00 89.25 90 ALA A C 1
ATOM 697 O O . ALA A 1 90 ? 11.559 8.917 -10.121 1.00 89.25 90 ALA A O 1
ATOM 698 N N . SER A 1 91 ? 11.391 7.954 -8.108 1.00 91.56 91 SER A N 1
ATOM 699 C CA . SER A 1 91 ? 12.633 7.179 -8.216 1.00 91.56 91 SER A CA 1
ATOM 700 C C . SER A 1 91 ? 12.613 6.216 -9.407 1.00 91.56 91 SER A C 1
ATOM 702 O O . SER A 1 91 ? 13.590 6.133 -10.152 1.00 91.56 91 SER A O 1
ATOM 704 N N . ARG A 1 92 ? 11.490 5.524 -9.640 1.00 89.12 92 ARG A N 1
ATOM 705 C CA . ARG A 1 92 ? 11.324 4.626 -10.794 1.00 89.12 92 ARG A CA 1
ATOM 706 C C . ARG A 1 92 ? 11.317 5.379 -12.117 1.00 89.12 92 ARG A C 1
ATOM 708 O O . ARG A 1 92 ? 11.937 4.912 -13.068 1.00 89.12 92 ARG A O 1
ATOM 715 N N . LEU A 1 93 ? 10.670 6.539 -12.166 1.00 88.88 93 LEU A N 1
ATOM 716 C CA . LEU A 1 93 ? 10.647 7.391 -13.349 1.00 88.88 93 LEU A CA 1
ATOM 717 C C . LEU A 1 93 ? 12.052 7.903 -13.691 1.00 88.88 93 LEU A C 1
ATOM 719 O O . LEU A 1 93 ? 12.472 7.807 -14.841 1.00 88.88 93 LEU A O 1
ATOM 723 N N . VAL A 1 94 ? 12.815 8.354 -12.691 1.00 93.94 94 VAL A N 1
ATOM 724 C CA . VAL A 1 94 ? 14.221 8.755 -12.866 1.00 93.94 94 VAL A CA 1
ATOM 725 C C . VAL A 1 94 ? 15.066 7.583 -13.364 1.00 93.94 94 VAL A C 1
ATOM 727 O O . VAL A 1 94 ? 15.828 7.748 -14.311 1.00 93.94 94 VAL A O 1
ATOM 730 N N . LEU A 1 95 ? 14.898 6.386 -12.796 1.00 89.75 95 LEU A N 1
ATOM 731 C CA . LEU A 1 95 ? 15.625 5.192 -13.233 1.00 89.75 95 LEU A CA 1
ATOM 732 C C . LEU A 1 95 ? 15.331 4.851 -14.700 1.00 89.75 95 LEU A C 1
ATOM 734 O O . LEU A 1 95 ? 16.256 4.554 -15.450 1.00 89.75 95 LEU A O 1
ATOM 738 N N . VAL A 1 96 ? 14.070 4.942 -15.128 1.00 88.44 96 VAL A N 1
ATOM 739 C CA . VAL A 1 96 ? 13.679 4.740 -16.532 1.00 88.44 96 VAL A CA 1
ATOM 740 C C . VAL A 1 96 ? 14.338 5.777 -17.448 1.00 88.44 96 VAL A C 1
ATOM 742 O O . VAL A 1 96 ? 14.891 5.399 -18.479 1.00 88.44 96 VAL A O 1
ATOM 745 N N . LEU A 1 97 ? 14.353 7.057 -17.061 1.00 89.50 97 LEU A N 1
ATOM 746 C CA . LEU A 1 97 ? 15.030 8.113 -17.824 1.00 89.50 97 LEU A CA 1
ATOM 747 C C . LEU A 1 97 ? 16.545 7.885 -17.913 1.00 89.50 97 LEU A C 1
ATOM 749 O O . LEU A 1 97 ? 17.132 8.070 -18.978 1.00 89.50 97 LEU A O 1
ATOM 753 N N . CYS A 1 98 ? 17.181 7.445 -16.826 1.00 90.19 98 CYS A N 1
ATOM 754 C CA . CYS A 1 98 ? 18.602 7.106 -16.818 1.00 90.19 98 CYS A CA 1
ATOM 755 C C . CYS A 1 98 ? 18.910 5.914 -17.730 1.00 90.19 98 CYS A C 1
ATOM 757 O O . CYS A 1 98 ? 19.890 5.966 -18.467 1.00 90.19 98 CYS A O 1
ATOM 759 N N . LEU A 1 99 ? 18.082 4.862 -17.715 1.00 87.25 99 LEU A N 1
ATOM 760 C CA . LEU A 1 99 ? 18.242 3.710 -18.610 1.00 87.25 99 LEU A CA 1
ATOM 761 C C . LEU A 1 99 ? 18.066 4.105 -20.075 1.00 87.25 99 LEU A C 1
ATOM 763 O O . LEU A 1 99 ? 18.821 3.643 -20.926 1.00 87.25 99 LEU A O 1
ATOM 767 N N . PHE A 1 100 ? 17.116 4.992 -20.358 1.00 86.31 100 PHE A N 1
ATOM 768 C CA . PHE A 1 100 ? 16.908 5.521 -21.699 1.00 86.31 100 PHE A CA 1
ATOM 769 C C . PHE A 1 100 ? 18.126 6.327 -22.175 1.00 86.31 100 PHE A C 1
ATOM 771 O O . PHE A 1 100 ? 18.659 6.063 -23.250 1.00 86.31 100 PHE A O 1
ATOM 778 N N . ALA A 1 101 ? 18.640 7.242 -21.346 1.00 87.00 101 ALA A N 1
ATOM 779 C CA . ALA A 1 101 ? 19.843 8.018 -21.652 1.00 87.00 101 ALA A CA 1
ATOM 780 C C . ALA A 1 101 ? 21.095 7.135 -21.816 1.00 87.00 101 ALA A C 1
ATOM 782 O O . ALA A 1 101 ? 21.888 7.347 -22.731 1.00 87.00 101 ALA A O 1
ATOM 783 N N . ALA A 1 102 ? 21.261 6.119 -20.964 1.00 85.50 102 ALA A N 1
ATOM 784 C CA . ALA A 1 102 ? 22.361 5.161 -21.057 1.00 85.50 102 ALA A CA 1
ATOM 785 C C . ALA A 1 102 ? 22.273 4.305 -22.329 1.00 85.50 102 ALA A C 1
ATOM 787 O O . ALA A 1 102 ? 23.293 4.058 -22.970 1.00 85.50 102 ALA A O 1
ATOM 788 N N . GLY A 1 103 ? 21.062 3.898 -22.720 1.00 83.12 103 GLY A N 1
ATOM 789 C CA . GLY A 1 103 ? 20.816 3.177 -23.965 1.00 83.12 103 GLY A CA 1
ATOM 790 C C . GLY A 1 103 ? 21.206 3.995 -25.195 1.00 83.12 103 GLY A C 1
ATOM 791 O O . GLY A 1 103 ? 21.954 3.504 -26.036 1.00 83.12 103 GLY A O 1
ATOM 792 N N . PHE A 1 104 ? 20.831 5.279 -25.233 1.00 79.62 104 PHE A N 1
ATOM 793 C CA . PHE A 1 104 ? 21.249 6.205 -26.294 1.00 79.62 104 PHE A CA 1
ATOM 794 C C . PHE A 1 104 ? 22.772 6.321 -26.436 1.00 79.62 104 PHE A C 1
ATOM 796 O O . PHE A 1 104 ? 23.280 6.407 -27.551 1.00 79.62 104 PHE A O 1
ATOM 803 N N . LEU A 1 105 ? 23.515 6.314 -25.325 1.00 76.44 105 LEU A N 1
ATOM 804 C CA . LEU A 1 105 ? 24.981 6.339 -25.359 1.00 76.44 105 LEU A CA 1
ATOM 805 C C . LEU A 1 105 ? 25.585 5.005 -25.824 1.00 76.44 105 LEU A C 1
ATOM 807 O O . LEU A 1 105 ? 26.659 4.995 -26.425 1.00 76.44 105 LEU A O 1
ATOM 811 N N . PHE A 1 106 ? 24.912 3.886 -25.552 1.00 74.19 106 PHE A N 1
ATOM 812 C CA . PHE A 1 106 ? 25.375 2.546 -25.912 1.00 74.19 106 PHE A CA 1
ATOM 813 C C . PHE A 1 106 ? 25.148 2.216 -27.397 1.00 74.19 106 PHE A C 1
ATOM 815 O O . PHE A 1 106 ? 25.974 1.532 -28.006 1.00 74.19 106 PHE A O 1
ATOM 822 N N . GLU A 1 107 ? 24.083 2.756 -27.998 1.00 66.75 107 GLU A N 1
ATOM 823 C CA . GLU A 1 107 ? 23.734 2.595 -29.420 1.00 66.75 107 GLU A CA 1
ATOM 824 C C . GLU A 1 107 ? 24.893 2.978 -30.361 1.00 66.75 107 GLU A C 1
ATOM 826 O O . GLU A 1 107 ? 25.099 2.343 -31.392 1.00 66.75 107 GLU A O 1
ATOM 831 N N . PHE A 1 108 ? 25.714 3.963 -29.977 1.00 63.22 108 PHE A N 1
ATOM 832 C CA . PHE A 1 108 ? 26.852 4.437 -30.774 1.00 63.22 108 PHE A CA 1
ATOM 833 C C . PHE A 1 108 ? 28.028 3.455 -30.866 1.00 63.22 108 PHE A C 1
ATOM 835 O O . PHE A 1 108 ? 28.951 3.697 -31.643 1.00 63.22 108 PHE A O 1
ATOM 842 N N . LYS A 1 109 ? 28.041 2.376 -30.073 1.00 70.12 109 LYS A N 1
ATOM 843 C CA . LYS A 1 109 ? 29.211 1.492 -29.954 1.00 70.12 109 LYS A CA 1
ATOM 844 C C . LYS A 1 109 ? 28.986 0.049 -30.418 1.00 70.12 109 LYS A C 1
ATOM 846 O O . LYS A 1 109 ? 29.952 -0.708 -30.448 1.00 70.12 109 LYS A O 1
ATOM 851 N N . SER A 1 110 ? 27.765 -0.363 -30.760 1.00 75.69 110 SER A N 1
ATOM 852 C CA . SER A 1 110 ? 27.457 -1.785 -30.983 1.00 75.69 110 SER A CA 1
ATOM 853 C C . SER A 1 110 ? 27.153 -2.141 -32.440 1.00 75.69 110 SER A C 1
ATOM 855 O O . SER A 1 110 ? 26.327 -1.497 -33.080 1.00 75.69 110 SER A O 1
ATOM 857 N N . ASP A 1 111 ? 27.735 -3.250 -32.912 1.00 77.00 111 ASP A N 1
ATOM 858 C CA . ASP A 1 111 ? 27.475 -3.851 -34.232 1.00 77.00 111 ASP A CA 1
ATOM 859 C C . ASP A 1 111 ? 26.014 -4.328 -34.404 1.00 77.00 111 ASP A C 1
ATOM 861 O O . ASP A 1 111 ? 25.522 -4.468 -35.522 1.00 77.00 111 ASP A O 1
ATOM 865 N N . ASN A 1 112 ? 25.288 -4.520 -33.293 1.00 72.75 112 ASN A N 1
ATOM 866 C CA . ASN A 1 112 ? 23.888 -4.961 -33.249 1.00 72.75 112 ASN A CA 1
ATOM 867 C C . ASN A 1 112 ? 22.927 -3.810 -32.899 1.00 72.75 112 ASN A C 1
ATOM 869 O O . ASN A 1 112 ? 22.038 -3.963 -32.057 1.00 72.75 112 ASN A O 1
ATOM 873 N N . ALA A 1 113 ? 23.101 -2.655 -33.544 1.00 76.31 113 ALA A N 1
ATOM 874 C CA . ALA A 1 113 ? 22.335 -1.432 -33.276 1.00 76.31 113 ALA A CA 1
ATOM 875 C C . ALA A 1 113 ? 20.805 -1.627 -33.332 1.00 76.31 113 ALA A C 1
ATOM 877 O O . ALA A 1 113 ? 20.062 -1.003 -32.587 1.00 76.31 113 ALA A O 1
ATOM 878 N N . PHE A 1 114 ? 20.299 -2.533 -34.174 1.00 79.38 114 PHE A N 1
ATOM 879 C CA . PHE A 1 114 ? 18.852 -2.750 -34.280 1.00 79.38 114 PHE A CA 1
ATOM 880 C C . PHE A 1 114 ? 18.247 -3.452 -33.050 1.00 79.38 114 PHE A C 1
ATOM 882 O O . PHE A 1 114 ? 17.195 -3.054 -32.553 1.00 79.38 114 PHE A O 1
ATOM 889 N N . LEU A 1 115 ? 18.913 -4.493 -32.537 1.00 80.81 115 LEU A N 1
ATOM 890 C CA . LEU A 1 115 ? 18.438 -5.264 -31.381 1.00 80.81 115 LEU A CA 1
ATOM 891 C C . LEU A 1 115 ? 18.533 -4.454 -30.090 1.00 80.81 115 LEU A C 1
ATOM 893 O O . LEU A 1 115 ? 17.606 -4.482 -29.282 1.00 80.81 115 LEU A O 1
ATOM 897 N N . ASN A 1 116 ? 19.626 -3.712 -29.920 1.00 80.00 116 ASN A N 1
ATOM 898 C CA . ASN A 1 116 ? 19.828 -2.870 -28.747 1.00 80.00 116 ASN A CA 1
ATOM 899 C C . ASN A 1 116 ? 18.814 -1.722 -28.711 1.00 80.00 116 ASN A C 1
ATOM 901 O O . ASN A 1 116 ? 18.223 -1.493 -27.659 1.00 80.00 116 ASN A O 1
ATOM 905 N N . SER A 1 117 ? 18.502 -1.119 -29.860 1.00 82.31 117 SER A N 1
ATOM 906 C CA . SER A 1 117 ? 17.508 -0.050 -29.954 1.00 82.31 117 SER A CA 1
ATOM 907 C C . SER A 1 117 ? 16.113 -0.524 -29.543 1.00 82.31 117 SER A C 1
ATOM 909 O O . SER A 1 117 ? 15.430 0.129 -28.748 1.00 82.31 117 SER A O 1
ATOM 911 N N . ILE A 1 118 ? 15.705 -1.717 -29.995 1.00 84.94 118 ILE A N 1
ATOM 912 C CA . ILE A 1 118 ? 14.445 -2.337 -29.560 1.00 84.94 118 ILE A CA 1
ATOM 913 C C . ILE A 1 118 ? 14.476 -2.611 -28.053 1.00 84.94 118 ILE A C 1
ATOM 915 O O . ILE A 1 118 ? 13.505 -2.321 -27.354 1.00 84.94 118 ILE A O 1
ATOM 919 N N . LEU A 1 119 ? 15.584 -3.140 -27.532 1.00 84.31 119 LEU A N 1
ATOM 920 C CA . LEU A 1 119 ? 15.719 -3.474 -26.116 1.00 84.31 119 LEU A CA 1
ATOM 921 C C . LEU A 1 119 ? 15.616 -2.227 -25.219 1.00 84.31 119 LEU A C 1
ATOM 923 O O . LEU A 1 119 ? 14.901 -2.236 -24.215 1.00 84.31 119 LEU A O 1
ATOM 927 N N . VAL A 1 120 ? 16.284 -1.143 -25.620 1.00 84.00 120 VAL A N 1
ATOM 928 C CA . VAL A 1 120 ? 16.310 0.157 -24.936 1.00 84.00 120 VAL A CA 1
ATOM 929 C C . VAL A 1 120 ? 14.951 0.853 -24.985 1.00 84.00 120 VAL A C 1
ATOM 931 O O . VAL A 1 120 ? 14.619 1.575 -24.053 1.00 84.00 120 VAL A O 1
ATOM 934 N N . ALA A 1 121 ? 14.132 0.624 -26.012 1.00 82.94 121 ALA A N 1
ATOM 935 C CA . ALA A 1 121 ? 12.787 1.194 -26.086 1.00 82.94 121 ALA A CA 1
ATOM 936 C C . ALA A 1 121 ? 11.740 0.356 -25.327 1.00 82.94 121 ALA A C 1
ATOM 938 O O . ALA A 1 121 ? 10.908 0.895 -24.593 1.00 82.94 121 ALA A O 1
ATOM 939 N N . VAL A 1 122 ? 11.770 -0.970 -25.484 1.00 89.88 122 VAL A N 1
ATOM 940 C CA . VAL A 1 122 ? 10.698 -1.866 -25.022 1.00 89.88 122 VAL A CA 1
ATOM 941 C C . VAL A 1 122 ? 10.800 -2.171 -23.527 1.00 89.88 122 VAL A C 1
ATOM 943 O O . VAL A 1 122 ? 9.792 -2.118 -22.821 1.00 89.88 122 VAL A O 1
ATOM 946 N N . ILE A 1 123 ? 12.001 -2.450 -23.010 1.00 87.25 123 ILE A N 1
ATOM 947 C CA . ILE A 1 123 ? 12.198 -2.806 -21.595 1.00 87.25 123 ILE A CA 1
ATOM 948 C C . ILE A 1 123 ? 11.743 -1.694 -20.632 1.00 87.25 123 ILE A C 1
ATOM 950 O O . ILE A 1 123 ? 10.950 -1.992 -19.731 1.00 87.25 123 ILE A O 1
ATOM 954 N N . PRO A 1 124 ? 12.177 -0.425 -20.774 1.00 86.62 124 PRO A N 1
ATOM 955 C CA . PRO A 1 124 ? 11.714 0.636 -19.883 1.00 86.62 124 PRO A CA 1
ATOM 956 C C . PRO A 1 124 ? 10.212 0.905 -20.009 1.00 86.62 124 PRO A C 1
ATOM 958 O O . PRO A 1 124 ? 9.572 1.198 -19.000 1.00 86.62 124 PRO A O 1
ATOM 961 N N . GLY A 1 125 ? 9.632 0.750 -21.205 1.00 87.44 125 GLY A N 1
ATOM 962 C CA . GLY A 1 125 ? 8.189 0.878 -21.415 1.00 87.44 125 GLY A CA 1
ATOM 963 C C . GLY A 1 125 ? 7.390 -0.169 -20.635 1.00 87.44 125 GLY A C 1
ATOM 964 O O . GLY A 1 125 ? 6.451 0.172 -19.915 1.00 87.44 125 GLY A O 1
ATOM 965 N N . ILE A 1 126 ? 7.801 -1.438 -20.700 1.00 90.25 126 ILE A N 1
ATOM 966 C CA . ILE A 1 126 ? 7.165 -2.525 -19.939 1.00 90.25 126 ILE A CA 1
ATOM 967 C C . ILE A 1 126 ? 7.319 -2.293 -18.430 1.00 90.25 126 ILE A C 1
ATOM 969 O O . ILE A 1 126 ? 6.344 -2.411 -17.686 1.00 90.25 126 ILE A O 1
ATOM 973 N N . LEU A 1 127 ? 8.518 -1.916 -17.968 1.00 88.25 127 LEU A N 1
ATOM 974 C CA . LEU A 1 127 ? 8.765 -1.597 -16.557 1.00 88.25 127 LEU A CA 1
ATOM 975 C C . LEU A 1 127 ? 7.869 -0.452 -16.071 1.00 88.25 127 LEU A C 1
ATOM 977 O O . LEU A 1 127 ? 7.292 -0.548 -14.989 1.00 88.25 127 LEU A O 1
ATOM 981 N N . PHE A 1 128 ? 7.699 0.594 -16.879 1.00 87.94 128 PHE A N 1
ATOM 982 C CA . PHE A 1 128 ? 6.820 1.715 -16.563 1.00 87.94 128 PHE A CA 1
ATOM 983 C C . PHE A 1 128 ? 5.356 1.274 -16.415 1.00 87.94 128 PHE A C 1
ATOM 985 O O . PHE A 1 128 ? 4.719 1.589 -15.408 1.00 87.94 128 PHE A O 1
ATOM 992 N N . ILE A 1 129 ? 4.841 0.473 -17.351 1.00 90.75 129 ILE A N 1
ATOM 993 C CA . ILE A 1 129 ? 3.464 -0.047 -17.301 1.00 90.75 129 ILE A CA 1
ATOM 994 C C . ILE A 1 129 ? 3.239 -0.889 -16.038 1.00 90.75 129 ILE A C 1
ATOM 996 O O . ILE A 1 129 ? 2.256 -0.683 -15.326 1.00 90.75 129 ILE A O 1
ATOM 1000 N N . ILE A 1 130 ? 4.174 -1.783 -15.703 1.00 90.62 130 ILE A N 1
ATOM 1001 C CA . ILE A 1 130 ? 4.097 -2.604 -14.484 1.00 90.62 130 ILE A CA 1
ATOM 1002 C C . ILE A 1 130 ? 4.100 -1.720 -13.230 1.00 90.62 130 ILE A C 1
ATOM 1004 O O . ILE A 1 130 ? 3.320 -1.954 -12.305 1.00 90.62 130 ILE A O 1
ATOM 1008 N N . THR A 1 131 ? 4.945 -0.683 -13.184 1.00 87.50 131 THR A N 1
ATOM 1009 C CA . THR A 1 131 ? 4.975 0.237 -12.035 1.00 87.50 131 THR A CA 1
ATOM 1010 C C . THR A 1 131 ? 3.666 1.005 -11.873 1.00 87.50 131 THR A C 1
ATOM 1012 O O . THR A 1 131 ? 3.166 1.105 -10.754 1.00 87.50 131 THR A O 1
ATOM 1015 N N . MET A 1 132 ? 3.067 1.468 -12.972 1.00 86.81 132 MET A N 1
ATOM 1016 C CA . MET A 1 132 ? 1.767 2.141 -12.956 1.00 86.81 132 MET A CA 1
ATOM 1017 C C . MET A 1 132 ? 0.649 1.220 -12.470 1.00 86.81 132 MET A C 1
ATOM 1019 O O . MET A 1 132 ? -0.153 1.615 -11.624 1.00 86.81 132 MET A O 1
ATOM 1023 N N . GLN A 1 133 ? 0.633 -0.027 -12.939 1.00 91.50 133 GLN A N 1
ATOM 1024 C CA . GLN A 1 133 ? -0.349 -1.023 -12.524 1.00 91.50 133 GLN A CA 1
ATOM 1025 C C . GLN A 1 133 ? -0.246 -1.346 -11.024 1.00 91.50 133 GLN A C 1
ATOM 1027 O O . GLN A 1 133 ? -1.261 -1.405 -10.331 1.00 91.50 133 GLN A O 1
ATOM 1032 N N . ASN A 1 134 ? 0.972 -1.504 -10.497 1.00 86.25 134 ASN A N 1
ATOM 1033 C CA . ASN A 1 134 ? 1.196 -1.744 -9.069 1.00 86.25 134 ASN A CA 1
ATOM 1034 C C . ASN A 1 134 ? 0.756 -0.558 -8.203 1.00 86.25 134 ASN A C 1
ATOM 1036 O O . ASN A 1 134 ? 0.137 -0.761 -7.161 1.00 86.25 134 ASN A O 1
ATOM 1040 N N . ILE A 1 135 ? 1.033 0.676 -8.634 1.00 86.50 135 ILE A N 1
ATOM 1041 C CA . ILE A 1 135 ? 0.584 1.886 -7.929 1.00 86.50 135 ILE A CA 1
ATOM 1042 C C . ILE A 1 135 ? -0.939 1.984 -7.940 1.00 86.50 135 ILE A C 1
ATOM 1044 O O . ILE A 1 135 ? -1.532 2.291 -6.909 1.00 86.50 135 ILE A O 1
ATOM 1048 N N . TYR A 1 136 ? -1.578 1.683 -9.071 1.00 88.00 136 TYR A N 1
ATOM 1049 C CA . TYR A 1 136 ? -3.033 1.655 -9.178 1.00 88.00 136 TYR A CA 1
ATOM 1050 C C . TYR A 1 136 ? -3.661 0.658 -8.196 1.00 88.00 136 TYR A C 1
ATOM 1052 O O . TYR A 1 136 ? -4.563 1.031 -7.447 1.00 88.00 136 TYR A O 1
ATOM 1060 N N . TYR A 1 137 ? -3.153 -0.578 -8.129 1.00 86.81 137 TYR A N 1
ATOM 1061 C CA . TYR A 1 137 ? -3.635 -1.566 -7.157 1.00 86.81 137 TYR A CA 1
ATOM 1062 C C . TYR A 1 137 ? -3.440 -1.103 -5.714 1.00 86.81 137 TYR A C 1
ATOM 1064 O O . TYR A 1 137 ? -4.321 -1.284 -4.874 1.00 86.81 137 TYR A O 1
ATOM 1072 N N . LEU A 1 138 ? -2.307 -0.466 -5.429 1.00 83.19 138 LEU A N 1
ATOM 1073 C CA . LEU A 1 138 ? -2.007 0.044 -4.102 1.00 83.19 138 LEU A CA 1
ATOM 1074 C C . LEU A 1 138 ? -2.965 1.190 -3.729 1.00 83.19 138 LEU A C 1
ATOM 1076 O O . LEU A 1 138 ? -3.549 1.161 -2.650 1.00 83.19 138 LEU A O 1
ATOM 1080 N N . LEU A 1 139 ? -3.240 2.122 -4.647 1.00 81.94 139 LEU A N 1
ATOM 1081 C CA . LEU A 1 139 ? -4.264 3.161 -4.476 1.00 81.94 139 LEU A CA 1
ATOM 1082 C C . LEU A 1 139 ? -5.668 2.572 -4.267 1.00 81.94 139 LEU A C 1
ATOM 1084 O O . LEU A 1 139 ? -6.386 3.041 -3.386 1.00 81.94 139 LEU A O 1
ATOM 1088 N N . MET A 1 140 ? -6.053 1.529 -5.012 1.00 83.19 140 MET A N 1
ATOM 1089 C CA . MET A 1 140 ? -7.344 0.854 -4.820 1.00 83.19 140 MET A CA 1
ATOM 1090 C C . MET A 1 140 ? -7.474 0.184 -3.446 1.00 83.19 140 MET A C 1
ATOM 1092 O O . MET A 1 140 ? -8.572 0.154 -2.902 1.00 83.19 140 MET A O 1
ATOM 1096 N N . CYS A 1 141 ? -6.385 -0.319 -2.860 1.00 77.75 141 CYS A N 1
ATOM 1097 C CA . CYS A 1 141 ? -6.402 -0.848 -1.492 1.00 77.75 141 CYS A CA 1
ATOM 1098 C C . CYS A 1 141 ? -6.596 0.250 -0.431 1.00 77.75 141 CYS A C 1
ATOM 1100 O O . CYS A 1 141 ? -7.190 -0.014 0.613 1.00 77.75 141 CYS A O 1
ATOM 1102 N N . PHE A 1 142 ? -6.089 1.466 -0.674 1.00 74.06 142 PHE A N 1
ATOM 1103 C CA . PHE A 1 142 ? -6.150 2.577 0.287 1.00 74.06 142 PHE A CA 1
ATOM 1104 C C . PHE A 1 142 ? -7.400 3.445 0.174 1.00 74.06 142 PHE A C 1
ATOM 1106 O O . PHE A 1 142 ? -7.763 4.102 1.149 1.00 74.06 142 PHE A O 1
ATOM 1113 N N . ILE A 1 143 ? -8.063 3.461 -0.981 1.00 75.25 143 ILE A N 1
ATOM 1114 C CA . ILE A 1 143 ? -9.388 4.058 -1.120 1.00 75.25 143 ILE A CA 1
ATOM 1115 C C . ILE A 1 143 ? -10.376 2.993 -0.624 1.00 75.25 143 ILE A C 1
ATOM 1117 O O . ILE A 1 143 ? -10.679 2.072 -1.385 1.00 75.25 143 ILE A O 1
ATOM 1121 N N . PRO A 1 144 ? -10.886 3.056 0.629 1.00 64.50 144 PRO A N 1
ATOM 1122 C CA . PRO A 1 144 ? -11.967 2.162 1.026 1.00 64.50 144 PRO A CA 1
ATOM 1123 C C . PRO A 1 144 ? -13.079 2.314 -0.011 1.00 64.50 144 PRO A C 1
ATOM 1125 O O . PRO A 1 144 ? -13.307 3.444 -0.458 1.00 64.50 144 PRO A O 1
ATOM 1128 N N . PRO A 1 145 ? -13.757 1.230 -0.426 1.00 60.91 145 PRO A N 1
ATOM 1129 C CA . PRO A 1 145 ? -14.805 1.322 -1.424 1.00 60.91 145 PRO A CA 1
ATOM 1130 C C . PRO A 1 145 ? -15.833 2.313 -0.893 1.00 60.91 145 PRO A C 1
ATOM 1132 O O . PRO A 1 145 ? -16.614 2.007 0.006 1.00 60.91 145 PRO A O 1
ATOM 1135 N N . ILE A 1 146 ? -15.805 3.529 -1.435 1.00 55.34 146 ILE A N 1
ATOM 1136 C CA . ILE A 1 146 ? -16.680 4.631 -1.033 1.00 55.34 146 ILE A CA 1
ATOM 1137 C C . ILE A 1 146 ? -18.140 4.164 -1.197 1.00 55.34 146 ILE A C 1
ATOM 1139 O O . ILE A 1 146 ? -19.012 4.525 -0.412 1.00 55.34 146 ILE A O 1
ATOM 1143 N N . ALA A 1 147 ? -18.365 3.220 -2.119 1.00 54.25 147 ALA A N 1
ATOM 1144 C CA . ALA A 1 147 ? -19.596 2.465 -2.306 1.00 54.25 147 ALA A CA 1
ATOM 1145 C C . ALA A 1 147 ? -20.137 1.767 -1.036 1.00 54.25 147 ALA A C 1
ATOM 1147 O O . ALA A 1 147 ? -21.346 1.766 -0.828 1.00 54.25 147 ALA A O 1
ATOM 1148 N N . GLY A 1 148 ? -19.293 1.214 -0.155 1.00 52.94 148 GLY A N 1
ATOM 1149 C CA . GLY A 1 148 ? -19.733 0.514 1.062 1.00 52.94 148 GLY A CA 1
ATOM 1150 C C . GLY A 1 148 ? -20.196 1.449 2.187 1.00 52.94 148 GLY A C 1
ATOM 1151 O O . GLY A 1 148 ? -21.163 1.151 2.890 1.00 52.94 148 GLY A O 1
ATOM 1152 N N . CYS A 1 149 ? -19.559 2.616 2.329 1.00 53.91 149 CYS A N 1
ATOM 1153 C CA . CYS A 1 149 ? -19.921 3.602 3.354 1.00 53.91 149 CYS A CA 1
ATOM 1154 C C . CYS A 1 149 ? -21.276 4.273 3.076 1.00 53.91 149 CYS A C 1
ATOM 1156 O O . CYS A 1 149 ? -22.023 4.552 4.016 1.00 53.91 149 CYS A O 1
ATOM 1158 N N . PHE A 1 150 ? -21.637 4.475 1.802 1.00 54.31 150 PHE A N 1
ATOM 1159 C CA . PHE A 1 150 ? -22.965 4.983 1.437 1.00 54.31 150 PHE A CA 1
ATOM 1160 C C . PHE A 1 150 ? -24.088 3.991 1.780 1.00 54.31 150 PHE A C 1
ATOM 1162 O O . PHE A 1 150 ? -25.151 4.411 2.233 1.00 54.31 150 PHE A O 1
ATOM 1169 N N . ILE A 1 151 ? -23.848 2.683 1.640 1.00 54.31 151 ILE A N 1
ATOM 1170 C CA . ILE A 1 151 ? -24.849 1.643 1.933 1.00 54.31 151 ILE A CA 1
ATOM 1171 C C . ILE A 1 151 ? -25.065 1.487 3.452 1.00 54.31 151 ILE A C 1
ATOM 1173 O O . ILE A 1 151 ? -26.194 1.320 3.910 1.00 54.31 151 ILE A O 1
ATOM 1177 N N . ALA A 1 152 ? -24.015 1.619 4.268 1.00 52.44 152 ALA A N 1
ATOM 1178 C CA . ALA A 1 152 ? -24.151 1.574 5.729 1.00 52.44 152 ALA A CA 1
ATOM 1179 C C . ALA A 1 152 ? -24.912 2.790 6.301 1.00 52.44 152 ALA A C 1
ATOM 1181 O O . ALA A 1 152 ? -25.650 2.663 7.283 1.00 52.44 152 ALA A O 1
ATOM 1182 N N . ALA A 1 153 ? -24.771 3.968 5.680 1.00 54.53 153 ALA A N 1
ATOM 1183 C CA . ALA A 1 153 ? -25.463 5.187 6.100 1.00 54.53 153 ALA A CA 1
ATOM 1184 C C . ALA A 1 153 ? -26.972 5.161 5.796 1.00 54.53 153 ALA A C 1
ATOM 1186 O O . ALA A 1 153 ? -27.754 5.761 6.537 1.00 54.53 153 ALA A O 1
ATOM 1187 N N . THR A 1 154 ? -27.399 4.451 4.746 1.00 55.44 154 THR A N 1
ATOM 1188 C CA . THR A 1 154 ? -28.824 4.289 4.419 1.00 55.44 154 THR A CA 1
ATOM 1189 C C . THR A 1 154 ? -29.501 3.202 5.255 1.00 55.44 154 THR A C 1
ATOM 1191 O O . THR A 1 154 ? -30.678 3.357 5.573 1.00 55.44 154 THR A O 1
ATOM 1194 N N . TYR A 1 155 ? -28.776 2.165 5.701 1.00 53.03 155 TYR A N 1
ATOM 1195 C CA . TYR A 1 155 ? -29.340 1.119 6.570 1.00 53.03 155 TYR A CA 1
ATOM 1196 C C . TYR A 1 155 ? -29.617 1.600 8.004 1.00 53.03 155 TYR A C 1
ATOM 1198 O O . TYR A 1 155 ? -30.602 1.194 8.601 1.00 53.03 155 TYR A O 1
ATOM 1206 N N . ARG A 1 156 ? -28.812 2.518 8.563 1.00 48.53 156 ARG A N 1
ATOM 1207 C CA . ARG A 1 156 ? -29.061 3.080 9.912 1.00 48.53 156 ARG A CA 1
ATOM 1208 C C . ARG A 1 156 ? -30.250 4.063 9.959 1.00 48.53 156 ARG A C 1
ATOM 1210 O O . ARG A 1 156 ? -30.660 4.468 11.042 1.00 48.53 156 ARG A O 1
ATOM 1217 N N . ARG A 1 157 ? -30.781 4.485 8.806 1.00 52.81 157 ARG A N 1
ATOM 1218 C CA . ARG A 1 157 ? -31.910 5.430 8.698 1.00 52.81 157 ARG A CA 1
ATOM 1219 C C . ARG A 1 157 ? -33.269 4.766 8.439 1.00 52.81 157 ARG A C 1
ATOM 1221 O O . ARG A 1 157 ? -34.245 5.497 8.279 1.00 52.81 157 ARG A O 1
ATOM 1228 N N . ARG A 1 158 ? -33.338 3.437 8.378 1.00 45.53 158 ARG A N 1
ATOM 1229 C CA . ARG A 1 158 ? -34.576 2.666 8.208 1.00 45.53 158 ARG A CA 1
ATOM 1230 C C . ARG A 1 158 ? -34.822 1.805 9.436 1.00 45.53 158 ARG A C 1
ATOM 1232 O O . ARG A 1 158 ? -36.011 1.638 9.765 1.00 45.53 158 ARG A O 1
#

pLDDT: mean 75.26, std 13.75, range [42.78, 93.94]

Organism: Methanobrevibacter smithii (strain ATCC 35061 / DSM 861 / OCM 144 / PS) (NCBI:txid420247)

Sequence (158 aa):
MVKCPKCGNEVSGDDFCSECGLKLNHTSKENKHYCPECGFETSIKDKFCQKCGAKINGKSDNDDLLSFNKTNLYPIILGFIFLLIAILFASRLVLVLCLFAAGFLFEFKSDNAFLNSILVAVIPGILFIITMQNIYYLLMCFIPPIAGCFIAATYRRR

InterPro domains:
  IPR025874 Double zinc ribbon [PF12773] (4-53)

Foldseek 3Di:
DDADPPPRDDDDPDQADPPPRDGNPPPDDQPQDADPVPRHGDHLPDQADPPPRHGDPSPPPPVPPPPPVPPPVVVVVVVVVVVVLVVVLVVLVVVLVVLLVVLVVCLVPDPPNPVSVCCSPPVSVVVNVVSVVVSVVVVVVVPDPVVVVVVVVVVVVD